Protein AF-U2YEF1-F1 (afdb_monomer)

Foldseek 3Di:
DDPPPPPCDDLPWWWAQPPPRDIARWDQDPVRDTAGDPDPCADPVRGNDIGIPPDPPPDDD

Mean predicted aligned error: 10.28 Å

Organism: NCBI:txid1261545

pLDDT: mean 73.35, std 14.88, range [43.84, 92.44]

Structure (mmCIF, N/CA/C/O backbone):
data_AF-U2YEF1-F1
#
_entry.id   AF-U2YEF1-F1
#
loop_
_atom_site.group_PDB
_atom_site.id
_atom_site.type_symbol
_atom_site.label_atom_id
_atom_site.label_alt_id
_atom_site.label_comp_id
_atom_site.label_asym_id
_atom_site.label_entity_id
_atom_site.label_seq_id
_atom_site.pdbx_PDB_ins_code
_atom_site.Cartn_x
_atom_site.Cartn_y
_atom_site.Cartn_z
_atom_site.occupancy
_atom_site.B_iso_or_equiv
_atom_site.auth_seq_id
_atom_site.auth_comp_id
_atom_site.auth_asym_id
_atom_site.auth_atom_id
_atom_site.pdbx_PDB_model_num
ATOM 1 N N . MET A 1 1 ? 18.217 -12.171 -33.184 1.00 43.84 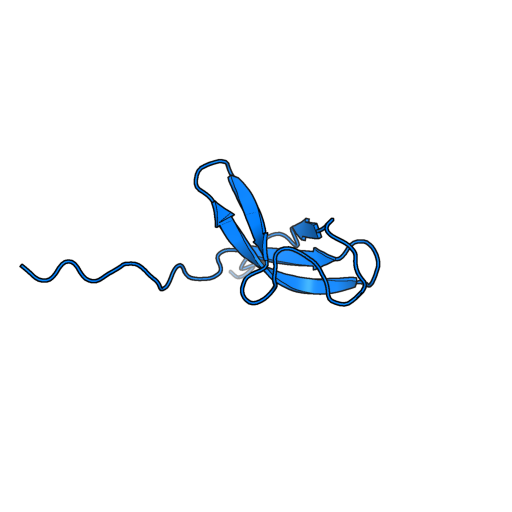1 MET A N 1
ATOM 2 C CA . MET A 1 1 ? 18.213 -11.164 -32.108 1.00 43.84 1 MET A CA 1
ATOM 3 C C . MET A 1 1 ? 16.806 -11.182 -31.548 1.00 43.84 1 MET A C 1
ATOM 5 O O . MET A 1 1 ? 15.907 -10.716 -32.226 1.00 43.84 1 MET A O 1
ATOM 9 N N . ALA A 1 2 ? 16.587 -11.899 -30.447 1.00 49.88 2 ALA A N 1
ATOM 10 C CA . ALA A 1 2 ? 15.298 -11.918 -29.768 1.00 49.88 2 ALA A CA 1
ATOM 11 C C . ALA A 1 2 ? 15.447 -10.977 -28.578 1.00 49.88 2 ALA A C 1
ATOM 13 O O . ALA A 1 2 ? 16.088 -11.329 -27.592 1.00 49.88 2 ALA A O 1
ATOM 14 N N . GLU A 1 3 ? 14.956 -9.755 -28.732 1.00 53.91 3 GLU A N 1
ATOM 15 C CA . GLU A 1 3 ? 14.743 -8.845 -27.616 1.00 53.91 3 GLU A CA 1
ATOM 16 C C . GLU A 1 3 ? 13.607 -9.470 -26.810 1.00 53.91 3 GLU A C 1
ATOM 18 O O . GLU A 1 3 ? 12.444 -9.410 -27.206 1.00 53.91 3 GLU A O 1
ATOM 23 N N . THR A 1 4 ? 13.945 -10.214 -25.757 1.00 57.00 4 THR A N 1
ATOM 24 C CA . THR A 1 4 ? 12.946 -10.683 -24.800 1.00 57.00 4 THR A CA 1
ATOM 25 C C . THR A 1 4 ? 12.260 -9.444 -24.243 1.00 57.00 4 THR A C 1
ATOM 27 O O . THR A 1 4 ? 12.951 -8.609 -23.659 1.00 57.00 4 THR A O 1
ATOM 30 N N . PRO A 1 5 ? 10.944 -9.273 -24.444 1.00 50.88 5 PRO A N 1
ATOM 31 C CA . PRO A 1 5 ? 10.254 -8.141 -23.868 1.00 50.88 5 PRO A CA 1
ATOM 32 C C . PRO A 1 5 ? 10.313 -8.315 -22.351 1.00 50.88 5 PRO A C 1
ATOM 34 O O . PRO A 1 5 ? 9.823 -9.303 -21.802 1.00 50.88 5 PRO A O 1
ATOM 37 N N . ASP A 1 6 ? 10.966 -7.367 -21.689 1.00 54.66 6 ASP A N 1
ATOM 38 C CA . ASP A 1 6 ? 11.036 -7.240 -20.237 1.00 54.66 6 ASP A CA 1
ATOM 39 C C . ASP A 1 6 ? 9.638 -6.829 -19.736 1.00 54.66 6 ASP A C 1
ATOM 41 O O . ASP A 1 6 ? 9.352 -5.683 -19.417 1.00 54.66 6 ASP A O 1
ATOM 45 N N . THR A 1 7 ? 8.661 -7.732 -19.849 1.00 55.50 7 THR A N 1
ATOM 46 C CA . THR A 1 7 ? 7.255 -7.484 -19.462 1.00 55.50 7 THR A CA 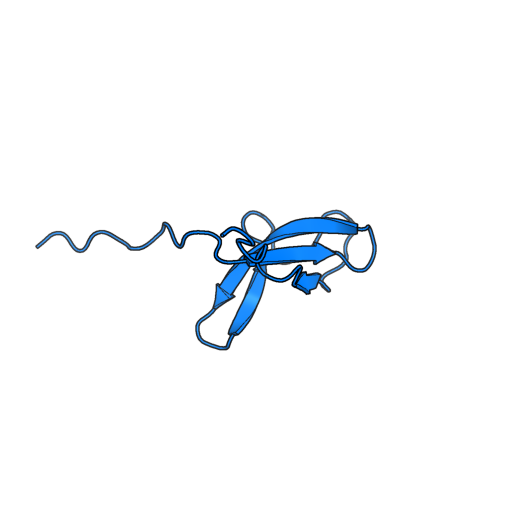1
ATOM 47 C C . THR A 1 7 ? 6.910 -8.190 -18.155 1.00 55.50 7 THR A C 1
ATOM 49 O O . THR A 1 7 ? 5.748 -8.395 -17.823 1.00 55.50 7 THR A O 1
ATOM 52 N N . GLY A 1 8 ? 7.931 -8.563 -17.391 1.00 46.66 8 GLY A N 1
ATOM 53 C CA . GLY A 1 8 ? 7.799 -9.214 -16.099 1.00 46.66 8 GLY A CA 1
ATOM 54 C C . GLY A 1 8 ? 8.593 -8.475 -15.038 1.00 46.66 8 GLY A C 1
ATOM 55 O O . GLY A 1 8 ? 9.388 -9.107 -14.353 1.00 46.66 8 GLY A O 1
ATOM 56 N N . GLY A 1 9 ? 8.411 -7.155 -14.921 1.00 50.41 9 GLY A N 1
ATOM 57 C CA . GLY A 1 9 ? 8.941 -6.405 -13.786 1.00 50.41 9 GLY A CA 1
ATOM 58 C C . GLY A 1 9 ? 8.443 -7.067 -12.504 1.00 50.41 9 GLY A C 1
ATOM 59 O O . GLY A 1 9 ? 7.237 -7.101 -12.245 1.00 50.41 9 GLY A O 1
ATOM 60 N N . ARG A 1 10 ? 9.358 -7.686 -11.755 1.00 53.72 10 ARG A N 1
ATOM 61 C CA . ARG A 1 10 ? 9.057 -8.274 -10.450 1.00 53.72 10 ARG A CA 1
ATOM 62 C C . ARG A 1 10 ? 8.409 -7.168 -9.608 1.00 53.72 10 ARG A C 1
ATOM 64 O O . ARG A 1 10 ? 8.908 -6.048 -9.661 1.00 53.72 10 ARG A O 1
ATOM 71 N N . PRO A 1 11 ? 7.302 -7.414 -8.887 1.00 59.69 11 PRO A N 1
ATOM 72 C CA . PRO A 1 11 ? 6.763 -6.401 -7.990 1.00 59.69 11 PRO A CA 1
ATOM 73 C C . PRO A 1 11 ? 7.814 -6.154 -6.907 1.00 59.69 11 PRO A C 1
ATOM 75 O O . PRO A 1 11 ? 7.959 -6.964 -5.995 1.00 59.69 11 PRO A O 1
ATOM 78 N N . GLU A 1 12 ? 8.604 -5.094 -7.066 1.00 64.81 12 GLU A N 1
ATOM 79 C CA . GLU A 1 12 ? 9.642 -4.722 -6.099 1.00 64.81 12 GLU A CA 1
ATOM 80 C C . GLU A 1 12 ? 9.005 -4.196 -4.811 1.00 64.81 12 GLU A C 1
ATOM 82 O O . GLU A 1 12 ? 9.597 -4.294 -3.742 1.00 64.81 12 GLU A O 1
ATOM 87 N N . HIS A 1 13 ? 7.753 -3.726 -4.884 1.00 76.81 13 HIS A N 1
ATOM 88 C CA . HIS A 1 13 ? 7.077 -3.117 -3.751 1.00 76.81 13 HIS A CA 1
ATOM 89 C C . HIS A 1 13 ? 5.618 -3.561 -3.620 1.00 76.81 13 HIS A C 1
ATOM 91 O O . HIS A 1 13 ? 4.934 -3.954 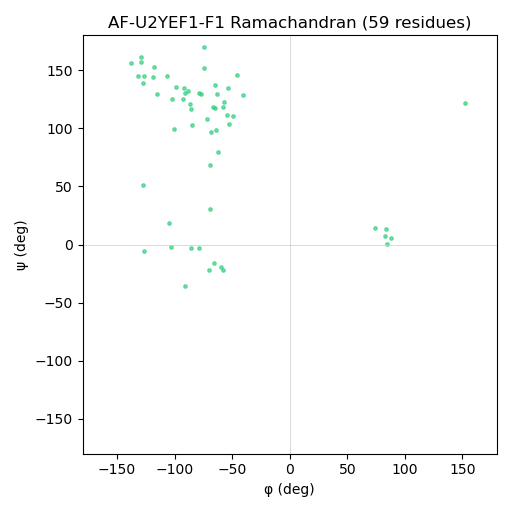-4.572 1.00 76.81 13 HIS A O 1
ATOM 97 N N . VAL A 1 14 ? 5.118 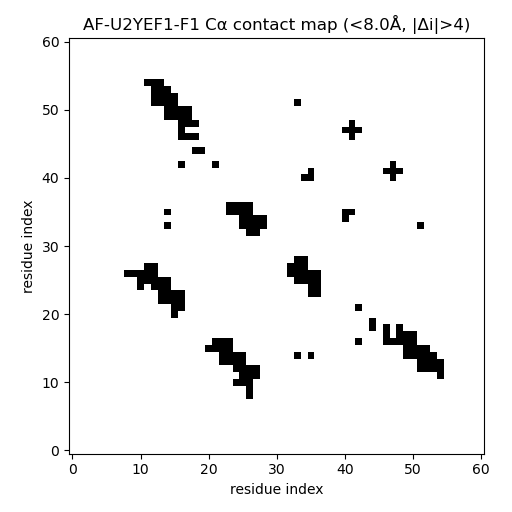-3.455 -2.395 1.00 86.19 14 VAL A N 1
ATOM 98 C CA . VAL A 1 14 ? 3.703 -3.587 -2.058 1.00 86.19 14 VAL A CA 1
ATOM 99 C C . VAL A 1 14 ? 3.229 -2.279 -1.442 1.00 86.19 14 VAL A C 1
ATOM 101 O O . VAL A 1 14 ? 3.966 -1.610 -0.721 1.00 86.19 14 VAL A O 1
ATOM 104 N N . ALA A 1 15 ? 1.992 -1.891 -1.729 1.00 86.62 15 ALA A N 1
ATOM 105 C CA . ALA A 1 15 ? 1.391 -0.712 -1.124 1.00 86.62 15 ALA A CA 1
ATOM 106 C C . ALA A 1 15 ? -0.004 -1.025 -0.592 1.00 86.62 15 ALA A C 1
ATOM 108 O O . ALA A 1 15 ? -0.757 -1.811 -1.170 1.00 86.62 15 ALA A O 1
ATOM 109 N N . GLU A 1 16 ? -0.350 -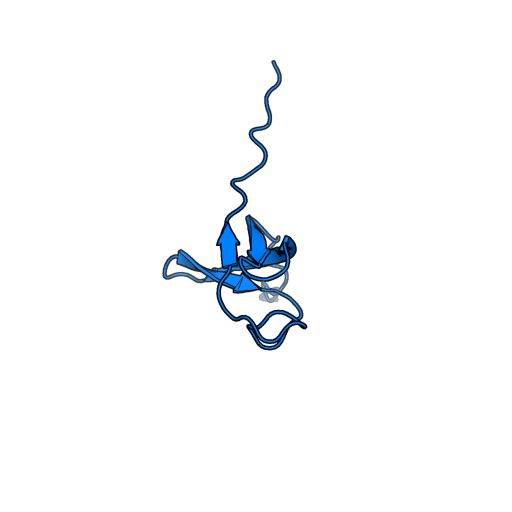0.391 0.517 1.00 89.44 16 GLU A N 1
ATOM 110 C CA . GLU A 1 16 ? -1.644 -0.502 1.164 1.00 89.44 16 GLU A CA 1
ATOM 111 C C . GLU A 1 16 ? -2.540 0.677 0.797 1.00 89.44 16 GLU A C 1
ATOM 113 O O . GLU A 1 16 ? -2.139 1.839 0.822 1.00 89.44 16 GLU A O 1
ATOM 118 N N . CYS A 1 17 ? -3.793 0.384 0.479 1.00 91.50 17 CYS A N 1
ATOM 119 C CA . CYS A 1 17 ? -4.817 1.388 0.278 1.00 91.50 17 CYS A CA 1
ATOM 120 C C . CYS A 1 17 ? -5.137 2.105 1.596 1.00 91.50 17 CYS A C 1
ATOM 122 O O . CYS A 1 17 ? -5.702 1.500 2.507 1.00 91.50 17 CYS A O 1
ATOM 124 N N . THR A 1 18 ? -4.902 3.415 1.654 1.00 88.94 18 THR A N 1
ATOM 125 C CA . THR A 1 18 ? -5.097 4.221 2.874 1.00 88.94 18 THR A CA 1
ATOM 126 C C . THR A 1 18 ? -6.557 4.337 3.328 1.00 88.94 18 THR A C 1
ATOM 128 O O . THR A 1 18 ? -6.818 4.701 4.470 1.00 88.94 18 THR A O 1
ATOM 131 N N . ALA A 1 19 ? -7.519 4.017 2.456 1.00 91.69 19 ALA A N 1
ATOM 132 C CA . ALA A 1 19 ? -8.946 4.076 2.774 1.00 91.69 19 ALA A CA 1
ATOM 133 C C . ALA A 1 19 ? -9.519 2.765 3.333 1.00 91.69 19 ALA A C 1
ATOM 135 O O . ALA A 1 19 ? -10.432 2.796 4.154 1.00 91.69 19 ALA A O 1
ATOM 136 N N . CYS A 1 20 ? -9.041 1.609 2.861 1.00 92.44 20 CYS A N 1
ATOM 137 C CA . CYS A 1 20 ? -9.628 0.307 3.210 1.00 92.44 20 CYS A CA 1
ATOM 138 C C . CYS A 1 20 ? -8.630 -0.717 3.763 1.00 92.44 20 CYS A C 1
ATOM 140 O O . CYS A 1 20 ? -9.053 -1.805 4.148 1.00 92.44 20 CYS A O 1
ATOM 142 N N . GLY A 1 21 ? -7.331 -0.405 3.775 1.00 88.50 21 GLY A N 1
ATOM 143 C CA . GLY A 1 21 ? -6.280 -1.291 4.279 1.00 88.50 21 GLY A CA 1
ATOM 144 C C . GLY A 1 21 ? -5.946 -2.472 3.362 1.00 88.50 21 GLY A C 1
ATOM 145 O O . GLY A 1 21 ? -5.326 -3.437 3.792 1.00 88.50 21 GLY A O 1
ATOM 146 N N . ARG A 1 22 ? -6.393 -2.469 2.098 1.00 88.50 22 ARG A N 1
ATOM 147 C CA . ARG A 1 22 ? -6.050 -3.549 1.158 1.00 88.50 22 ARG A CA 1
ATOM 148 C C . ARG A 1 22 ? -4.651 -3.371 0.598 1.00 88.50 22 ARG A C 1
ATOM 150 O O . ARG A 1 22 ? -4.349 -2.318 0.044 1.00 88.50 22 ARG A O 1
ATOM 157 N N . VAL A 1 23 ? -3.866 -4.437 0.657 1.00 87.62 23 VAL A N 1
ATOM 158 C CA . VAL A 1 23 ? -2.517 -4.497 0.094 1.00 87.62 23 VAL A CA 1
ATOM 159 C C . VAL A 1 23 ? -2.572 -4.939 -1.363 1.00 87.62 23 VAL A C 1
ATOM 161 O O . VAL A 1 23 ? -3.231 -5.927 -1.694 1.00 87.62 23 VAL A O 1
ATOM 164 N N . TYR A 1 24 ? -1.862 -4.212 -2.221 1.00 83.88 24 TYR A N 1
ATOM 165 C CA . TYR A 1 24 ? -1.701 -4.526 -3.633 1.00 83.88 24 TYR A CA 1
ATOM 166 C C . TYR A 1 24 ? -0.218 -4.575 -4.002 1.00 83.88 24 TYR A C 1
ATOM 168 O O . TYR A 1 24 ? 0.572 -3.780 -3.483 1.00 83.88 24 TYR A O 1
ATOM 176 N N . PRO A 1 25 ? 0.169 -5.476 -4.919 1.00 85.06 25 PRO A N 1
ATOM 177 C CA . PRO A 1 25 ? 1.465 -5.371 -5.566 1.00 85.06 25 PRO A CA 1
ATOM 178 C C . PRO A 1 25 ? 1.495 -4.072 -6.372 1.00 85.06 25 PRO A C 1
ATOM 180 O O . PRO A 1 25 ? 0.580 -3.802 -7.154 1.00 85.06 25 PRO A O 1
ATOM 183 N N . VAL A 1 26 ? 2.537 -3.271 -6.181 1.00 83.50 26 VAL A N 1
ATOM 184 C CA . VAL A 1 26 ? 2.768 -2.054 -6.957 1.00 83.50 26 VAL A CA 1
ATOM 185 C C . VAL A 1 26 ? 4.075 -2.182 -7.729 1.00 83.50 26 VAL A C 1
ATOM 187 O O . VAL A 1 26 ? 4.988 -2.907 -7.338 1.00 83.50 26 VAL A O 1
ATOM 190 N N . ARG A 1 27 ? 4.160 -1.479 -8.851 1.00 79.12 27 ARG A N 1
ATOM 191 C CA . ARG A 1 27 ? 5.413 -1.247 -9.562 1.00 79.12 27 ARG A CA 1
ATOM 192 C C . ARG A 1 27 ? 5.832 0.199 -9.356 1.00 79.12 27 ARG A C 1
ATOM 194 O O . ARG A 1 27 ? 4.971 1.079 -9.347 1.00 79.12 27 ARG A O 1
ATOM 201 N N . SER A 1 28 ? 7.130 0.428 -9.259 1.00 77.69 28 SER A N 1
ATOM 202 C CA . SER A 1 28 ? 7.706 1.762 -9.383 1.00 77.69 28 SER A CA 1
ATOM 203 C C . SER A 1 28 ? 7.952 2.030 -10.865 1.00 77.69 28 SER A C 1
ATOM 205 O O . SER A 1 28 ? 8.640 1.257 -11.531 1.00 77.69 28 SER A O 1
ATOM 207 N N . ASP A 1 29 ? 7.350 3.081 -11.414 1.00 75.50 29 ASP A N 1
ATOM 208 C CA . ASP A 1 29 ? 7.728 3.582 -12.740 1.00 75.50 29 ASP A CA 1
ATOM 209 C C . ASP A 1 29 ? 9.077 4.341 -12.646 1.00 75.50 29 ASP A C 1
ATOM 211 O O . ASP A 1 29 ? 9.579 4.603 -11.554 1.00 75.50 29 ASP A O 1
ATOM 215 N N . ALA A 1 30 ? 9.692 4.700 -13.781 1.00 73.75 30 ALA A N 1
ATOM 216 C CA . ALA A 1 30 ? 11.034 5.312 -13.815 1.00 73.75 30 ALA A CA 1
ATOM 217 C C . ALA A 1 30 ? 11.156 6.649 -13.045 1.00 73.75 30 ALA A C 1
ATOM 219 O O . ALA A 1 30 ? 12.260 7.051 -12.687 1.00 73.75 30 ALA A O 1
ATOM 220 N N . ASP A 1 31 ? 10.027 7.311 -12.778 1.00 75.94 31 ASP A N 1
ATOM 221 C CA . ASP A 1 31 ? 9.922 8.536 -11.971 1.00 75.94 31 ASP A CA 1
ATOM 222 C C . ASP A 1 31 ? 9.808 8.256 -10.453 1.00 75.94 31 ASP A C 1
ATOM 224 O O . ASP A 1 31 ? 9.759 9.178 -9.645 1.00 75.94 31 ASP A O 1
ATOM 228 N N . GLY A 1 32 ? 9.750 6.981 -10.047 1.00 71.56 32 GLY A N 1
ATOM 229 C CA . GLY A 1 32 ? 9.534 6.554 -8.659 1.00 71.56 32 GLY A CA 1
ATOM 230 C C . GLY A 1 32 ? 8.064 6.529 -8.228 1.00 71.56 32 GLY A C 1
ATOM 231 O O . GLY A 1 32 ? 7.771 6.314 -7.054 1.00 71.56 32 GLY A O 1
ATOM 232 N N . GLU A 1 33 ? 7.128 6.738 -9.157 1.00 77.69 33 GLU A N 1
ATOM 233 C CA . GLU A 1 33 ? 5.699 6.697 -8.855 1.00 77.69 33 GLU A CA 1
ATOM 234 C C . GLU A 1 33 ? 5.197 5.253 -8.721 1.00 77.69 33 GLU A C 1
ATOM 236 O O . GLU A 1 33 ? 5.430 4.407 -9.589 1.00 77.69 33 GLU A O 1
ATOM 241 N N . LEU A 1 34 ? 4.490 4.980 -7.623 1.00 76.56 34 LEU A N 1
ATOM 242 C CA . LEU A 1 34 ? 3.964 3.660 -7.296 1.00 76.56 34 LEU A CA 1
ATOM 243 C C . LEU A 1 34 ? 2.610 3.449 -7.972 1.00 76.56 34 LEU A C 1
ATOM 245 O O . LEU A 1 34 ? 1.627 4.112 -7.637 1.00 76.56 34 LEU A O 1
ATOM 249 N N . ARG A 1 35 ? 2.533 2.479 -8.884 1.00 79.69 35 ARG A N 1
ATOM 250 C CA . ARG A 1 35 ? 1.282 2.075 -9.537 1.00 79.69 35 ARG A CA 1
ATOM 251 C C . ARG A 1 35 ? 0.878 0.650 -9.185 1.00 79.69 35 ARG A C 1
ATOM 253 O O . ARG A 1 35 ? 1.688 -0.259 -9.365 1.00 79.69 35 ARG A O 1
ATOM 260 N N . PRO A 1 36 ? -0.373 0.409 -8.759 1.00 80.88 36 PRO A N 1
ATOM 261 C CA . PRO A 1 36 ? -0.858 -0.940 -8.509 1.0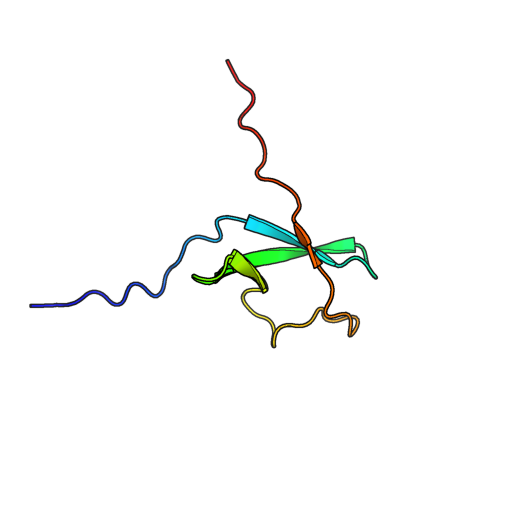0 80.88 36 PRO A CA 1
ATOM 262 C C . PRO A 1 36 ? -0.904 -1.769 -9.793 1.00 80.88 36 PRO A C 1
ATOM 264 O O . PRO A 1 36 ? -1.315 -1.307 -10.857 1.00 80.88 36 PRO A O 1
ATOM 267 N N . ILE A 1 37 ? -0.461 -3.019 -9.679 1.00 81.44 37 ILE A N 1
ATOM 268 C CA . ILE A 1 37 ? -0.423 -3.989 -10.769 1.00 81.44 37 ILE A CA 1
ATOM 269 C C . ILE A 1 37 ? -1.736 -4.779 -10.763 1.00 81.44 37 ILE A C 1
ATOM 271 O O . ILE A 1 37 ? -2.149 -5.310 -9.733 1.00 81.44 37 ILE A O 1
ATOM 275 N N . GLY A 1 38 ? -2.382 -4.893 -11.925 1.00 73.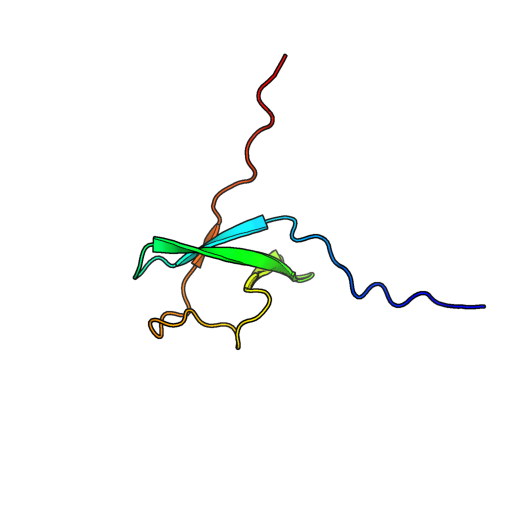88 38 GLY A N 1
ATOM 276 C CA . GLY A 1 38 ? -3.619 -5.672 -12.079 1.00 73.88 38 GLY A CA 1
ATOM 277 C C . GLY A 1 38 ? -4.904 -4.926 -11.701 1.00 73.88 38 GLY A C 1
ATOM 278 O O . GLY A 1 38 ? -5.951 -5.556 -11.574 1.00 73.88 38 GLY A O 1
ATOM 279 N N . THR A 1 39 ? -4.841 -3.603 -11.543 1.00 75.19 39 THR A N 1
A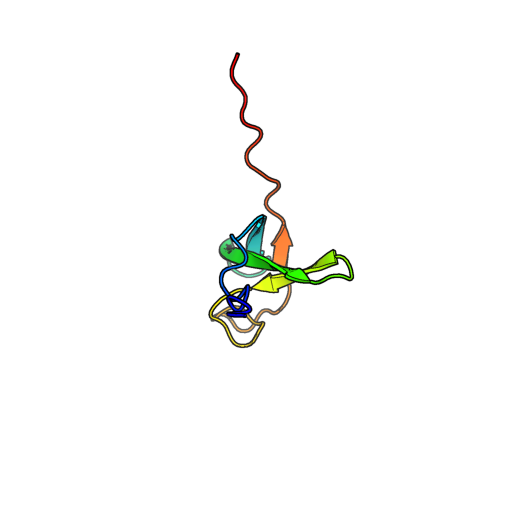TOM 280 C CA . THR A 1 39 ? -6.001 -2.712 -11.375 1.00 75.19 39 THR A CA 1
ATOM 281 C C . THR A 1 39 ? -5.889 -1.549 -12.369 1.00 75.19 39 THR A C 1
ATOM 283 O O . THR A 1 39 ? -4.794 -1.264 -12.854 1.00 75.19 39 THR A O 1
ATOM 286 N N . ASP A 1 40 ? -6.987 -0.843 -12.654 1.00 80.25 40 ASP A N 1
ATOM 287 C CA . ASP A 1 40 ? -7.005 0.397 -13.453 1.00 80.25 40 ASP A CA 1
ATOM 288 C C . ASP A 1 40 ? -6.348 1.606 -12.737 1.00 80.25 40 ASP A C 1
ATOM 290 O O . ASP A 1 40 ? -6.747 2.752 -12.922 1.00 80.25 40 ASP A O 1
ATOM 294 N N . GLY A 1 41 ? -5.352 1.374 -11.875 1.00 75.38 41 GLY A N 1
ATOM 295 C CA . GLY A 1 41 ? -4.677 2.415 -11.092 1.00 75.38 41 GLY A CA 1
ATOM 296 C C . GLY A 1 41 ? -5.387 2.798 -9.790 1.00 75.38 41 GLY A C 1
ATOM 297 O O . GLY A 1 41 ? -4.883 3.637 -9.053 1.00 75.38 41 GLY A O 1
ATOM 298 N N . ALA A 1 42 ? -6.521 2.170 -9.469 1.00 83.62 42 ALA A N 1
ATOM 299 C CA . ALA A 1 42 ? -7.300 2.445 -8.263 1.00 83.62 42 ALA A CA 1
ATOM 300 C C . ALA A 1 42 ? -7.635 1.173 -7.473 1.00 83.62 42 ALA A C 1
ATOM 302 O O . ALA A 1 42 ? -7.661 0.057 -7.999 1.00 83.62 42 ALA A O 1
ATOM 303 N N . CYS A 1 43 ? -7.912 1.339 -6.182 1.00 86.44 43 CYS A N 1
ATOM 304 C CA . CYS A 1 43 ? -8.404 0.269 -5.328 1.00 86.44 43 CYS A CA 1
ATOM 305 C C . CYS A 1 43 ? -9.874 -0.018 -5.656 1.00 86.44 43 CYS A C 1
ATOM 307 O O . CYS A 1 43 ? -10.630 0.884 -6.009 1.00 86.44 43 CYS A O 1
ATOM 309 N N . VAL A 1 44 ? -10.329 -1.253 -5.430 1.00 85.00 44 VAL A N 1
ATOM 310 C CA . VAL A 1 44 ? -11.742 -1.635 -5.615 1.00 85.00 44 VAL A CA 1
ATOM 311 C C . VAL A 1 44 ? -12.724 -0.809 -4.772 1.00 85.00 44 VAL A C 1
ATOM 313 O O . VAL A 1 44 ? -13.906 -0.740 -5.090 1.00 85.00 44 VAL A O 1
ATOM 316 N N . CYS A 1 45 ? -12.260 -0.185 -3.684 1.00 88.25 45 CYS A N 1
ATOM 317 C CA . CYS A 1 45 ? -13.089 0.697 -2.864 1.00 88.25 45 CYS A CA 1
ATOM 318 C C . CYS A 1 45 ? -13.273 2.099 -3.474 1.00 88.25 45 CYS A C 1
ATOM 320 O O . CYS A 1 45 ? -13.971 2.916 -2.883 1.00 88.25 45 CYS A O 1
ATOM 322 N N . GLY A 1 46 ? -12.635 2.388 -4.615 1.00 87.44 46 GLY A N 1
ATOM 323 C CA . GLY A 1 46 ? -12.650 3.691 -5.282 1.00 87.44 46 GLY A CA 1
ATOM 324 C C . GLY A 1 46 ? -11.561 4.662 -4.820 1.00 87.44 46 GLY A C 1
ATOM 325 O O . GLY A 1 46 ? -11.572 5.811 -5.235 1.00 87.44 46 GLY A O 1
ATOM 326 N N . ASN A 1 47 ? -10.631 4.229 -3.963 1.00 87.25 47 ASN A N 1
ATOM 327 C CA . ASN A 1 47 ? -9.515 5.061 -3.509 1.00 87.25 47 ASN A CA 1
ATOM 328 C C . ASN A 1 47 ? -8.284 4.874 -4.407 1.00 87.25 47 ASN A C 1
ATOM 330 O O . ASN A 1 47 ? -7.900 3.741 -4.695 1.00 87.25 47 ASN A O 1
ATOM 334 N N . GLU A 1 48 ? -7.644 5.974 -4.786 1.00 85.62 48 GLU A N 1
ATOM 335 C CA . GLU A 1 48 ? -6.430 6.013 -5.620 1.00 85.62 48 GLU A CA 1
ATOM 336 C C . GLU A 1 48 ? -5.153 6.288 -4.812 1.00 85.62 48 GLU A C 1
ATOM 338 O O . GLU A 1 48 ? -4.051 6.290 -5.349 1.00 85.62 48 GLU A O 1
ATOM 343 N N . THR A 1 49 ? -5.283 6.498 -3.500 1.00 86.12 49 THR A N 1
ATOM 344 C CA . THR A 1 49 ? -4.146 6.751 -2.614 1.00 86.12 49 THR A CA 1
ATOM 345 C C . THR A 1 49 ? -3.632 5.458 -1.985 1.00 86.12 49 THR A C 1
ATOM 347 O O . THR A 1 49 ? -4.370 4.730 -1.310 1.00 86.12 49 THR A O 1
ATOM 350 N N . PHE A 1 50 ? -2.340 5.196 -2.161 1.00 86.62 50 PHE A N 1
ATOM 351 C CA . PHE A 1 50 ? -1.667 4.029 -1.604 1.00 86.62 50 PHE A CA 1
ATOM 352 C C . PHE A 1 50 ? -0.426 4.453 -0.821 1.00 86.62 50 PHE A C 1
ATOM 354 O O . PHE A 1 50 ? 0.308 5.343 -1.243 1.00 86.62 50 PHE A O 1
ATOM 361 N N . ALA A 1 51 ? -0.201 3.814 0.321 1.00 86.56 51 ALA A N 1
ATOM 362 C CA . ALA A 1 51 ? 0.997 3.975 1.128 1.00 86.56 51 ALA A CA 1
ATOM 363 C C . ALA A 1 51 ? 1.912 2.771 0.899 1.00 86.56 51 ALA A C 1
ATOM 365 O O . ALA A 1 51 ? 1.475 1.635 1.075 1.00 86.56 51 ALA A O 1
ATOM 366 N N . ALA A 1 52 ? 3.165 3.007 0.506 1.00 83.62 52 ALA A N 1
ATOM 367 C CA . ALA A 1 52 ? 4.152 1.939 0.399 1.00 83.62 52 ALA A CA 1
ATOM 368 C C . ALA A 1 52 ? 4.286 1.235 1.752 1.00 83.62 52 ALA A C 1
ATOM 370 O O . ALA A 1 52 ? 4.600 1.867 2.763 1.00 83.62 52 ALA A O 1
ATOM 371 N N . LEU A 1 53 ? 4.048 -0.071 1.762 1.00 81.94 53 LEU A N 1
ATOM 372 C CA . LEU A 1 53 ? 4.479 -0.911 2.862 1.00 81.94 53 LEU A CA 1
ATOM 373 C C . LEU A 1 53 ? 5.918 -1.261 2.507 1.00 81.94 53 LEU A C 1
ATOM 375 O O . LEU A 1 53 ? 6.143 -2.009 1.556 1.00 81.94 53 LEU A O 1
ATOM 379 N N . GLY A 1 54 ? 6.867 -0.597 3.174 1.00 60.66 54 GLY A N 1
ATOM 380 C CA . GLY A 1 54 ? 8.296 -0.754 2.906 1.00 60.66 54 GLY A CA 1
ATOM 381 C C . GLY A 1 54 ? 8.677 -2.225 2.773 1.00 60.66 54 GLY A C 1
ATOM 382 O O . GLY A 1 54 ? 8.058 -3.082 3.412 1.00 60.66 54 GLY A O 1
ATOM 383 N N . GLU A 1 55 ? 9.655 -2.495 1.902 1.00 52.03 55 GLU A N 1
ATOM 384 C CA . GLU A 1 55 ? 10.237 -3.823 1.718 1.00 52.03 55 GLU A CA 1
ATOM 385 C C . GLU A 1 55 ? 10.391 -4.483 3.082 1.00 52.03 55 GLU A C 1
ATOM 387 O O . GLU A 1 55 ? 10.900 -3.861 4.017 1.00 52.03 55 GLU A O 1
ATOM 392 N N . ALA A 1 56 ? 9.883 -5.710 3.211 1.00 46.59 56 ALA A N 1
ATOM 393 C CA . ALA A 1 56 ? 10.195 -6.526 4.362 1.00 46.59 56 ALA A CA 1
ATOM 394 C C . ALA A 1 5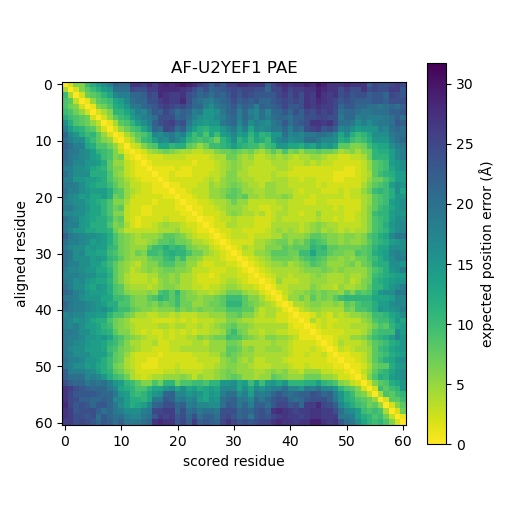6 ? 11.719 -6.557 4.444 1.00 46.59 56 ALA A C 1
ATOM 396 O O . ALA A 1 56 ? 12.361 -7.209 3.624 1.00 46.59 56 ALA A O 1
ATOM 397 N N . GLU A 1 57 ? 12.279 -5.786 5.375 1.00 52.44 57 GLU A N 1
ATOM 398 C CA . GLU A 1 57 ? 13.665 -5.912 5.764 1.00 52.44 57 GLU A CA 1
ATOM 399 C C . GLU A 1 57 ? 13.853 -7.404 6.028 1.00 52.44 57 GLU A C 1
ATOM 401 O O . GLU A 1 57 ? 13.248 -7.957 6.954 1.00 52.44 57 GLU A O 1
ATOM 406 N N . GLU A 1 58 ? 14.619 -8.077 5.169 1.00 50.28 58 GLU A N 1
ATOM 407 C CA . GLU A 1 58 ? 15.175 -9.391 5.459 1.00 50.28 58 GLU A CA 1
ATOM 408 C C . GLU A 1 58 ? 16.099 -9.205 6.671 1.00 50.28 58 GLU A C 1
ATOM 410 O O . GLU A 1 58 ? 17.309 -9.040 6.568 1.00 50.28 58 GLU A O 1
ATOM 415 N N . THR A 1 59 ? 15.495 -9.141 7.857 1.00 63.09 59 THR A N 1
ATOM 416 C CA . THR A 1 59 ? 16.173 -9.321 9.129 1.00 63.09 59 THR A CA 1
ATOM 417 C C . THR A 1 59 ? 16.513 -10.800 9.238 1.00 63.09 59 THR A C 1
ATOM 419 O O . THR A 1 59 ? 15.630 -11.629 9.467 1.00 63.09 59 THR A O 1
ATOM 422 N N . GLY A 1 60 ? 17.797 -11.114 9.102 1.00 50.88 60 GLY A N 1
ATOM 423 C CA . GLY A 1 60 ? 18.411 -12.365 9.550 1.00 50.88 60 GLY A CA 1
ATOM 424 C C . GLY A 1 60 ? 19.626 -12.712 8.692 1.00 50.88 60 GLY A C 1
ATOM 425 O O . GLY A 1 60 ? 19.487 -12.852 7.486 1.00 50.88 60 GLY A O 1
ATOM 426 N N . GLU A 1 61 ? 20.845 -12.875 9.201 1.00 53.72 61 GLU A N 1
ATOM 427 C CA . GLU A 1 61 ? 21.432 -12.858 10.550 1.00 53.72 61 GLU A CA 1
ATOM 428 C C . GLU A 1 61 ? 22.945 -12.620 10.374 1.00 53.72 61 GLU A C 1
ATOM 430 O O . GLU A 1 61 ? 23.500 -13.138 9.373 1.00 53.72 61 GLU A O 1
#

Nearest PDB structures (foldseek):
  2yn5-assembly1_B  TM=3.786E-01  e=4.195E+00  Salmonella enterica subsp. enterica serovar Typhimurium str. LT2
  6cjp-assembly2_B  TM=2.764E-01  e=7.526E+00  Candida albicans SC5314
  1m7u-assembly2_B  TM=4.145E-01  e=9.758E+00  Saccharomyces cerevisiae

Radius of gyration: 13.89 Å; Cα contacts (8 Å, |Δi|>4): 89; chains: 1; bounding box: 34×21×43 Å

Secondary structure (DSSP, 8-state):
------------EEEEETTT--EEEEEE-TTS-EEETTSSSS-TTS---EEEE--------

Sequence (61 aa):
MAETPDTGGRPEHVAECTACGRVYPVRSDADGELRPIGTDGACVCGNETFAALGEAEETGE

Solvent-accessible surface area (backbone atoms only — not comparable to full-atom values): 4087 Å² total; per-residue (Å²): 136,81,82,74,77,87,80,71,78,70,66,77,39,38,25,28,28,78,85,79,68,52,74,41,49,16,38,70,46,100,87,66,52,78,40,50,64,96,46,97,57,45,44,96,89,74,46,71,56,66,45,75,50,70,70,79,75,81,82,78,132